Protein AF-A0A955TQJ2-F1 (afdb_monomer)

Radius of gyration: 12.14 Å; Cα contacts (8 Å, |Δi|>4): 72; chains: 1; bounding box: 24×20×34 Å

Secondary structure (DSSP, 8-state):
--EEEEE--TT-SEEEEEEETTTTEEEEEEE---TTSS----------SSHHHHHHH-

pLDDT: mean 96.3, std 1.7, range [87.44, 97.88]

Mean predicted aligned error: 2.46 Å

Sequence (58 aa):
MLKIKKLKVNGFETVVVGKDPRTNFHSIIAIHSTRLGPSLGGIRMWPYVNERSAMQDV

Foldseek 3Di:
DKDKDWDDDPQFPTWIWIADPVVRDTDIDTHNDQPVHDDDDDDDDDDDPDPVRVVVVD

Structure (mmCIF, N/CA/C/O backbone):
data_AF-A0A955TQJ2-F1
#
_entry.id   AF-A0A955TQJ2-F1
#
loop_
_atom_site.group_PDB
_atom_site.id
_atom_site.type_symbol
_atom_site.label_atom_id
_atom_site.label_alt_id
_atom_site.label_comp_id
_atom_site.label_asym_id
_atom_site.label_entity_id
_atom_site.label_seq_id
_atom_site.pdbx_PDB_ins_code
_atom_site.Cartn_x
_atom_site.Cartn_y
_atom_site.Cartn_z
_atom_site.occupancy
_atom_site.B_iso_or_equiv
_atom_site.auth_seq_id
_atom_site.auth_comp_id
_atom_site.auth_asym_id
_atom_site.auth_atom_id
_atom_site.pdbx_PDB_model_num
ATOM 1 N N . MET A 1 1 ? -7.888 -3.141 -16.071 1.00 87.44 1 MET A N 1
ATOM 2 C CA . MET A 1 1 ? -8.906 -2.742 -15.077 1.00 87.44 1 MET A CA 1
ATOM 3 C C . MET A 1 1 ? -8.259 -2.967 -13.737 1.00 87.44 1 MET A C 1
ATOM 5 O O . MET A 1 1 ? -7.699 -4.043 -13.535 1.00 87.44 1 MET A O 1
ATOM 9 N N . LEU A 1 2 ? -8.289 -1.950 -12.880 1.00 94.56 2 LEU A N 1
ATOM 10 C CA . LEU A 1 2 ? -7.635 -1.978 -11.581 1.00 94.56 2 LEU A CA 1
ATOM 11 C C . LEU A 1 2 ? -8.167 -3.139 -10.729 1.00 94.56 2 LEU A C 1
ATOM 13 O O . LEU A 1 2 ? -9.364 -3.236 -10.466 1.00 94.56 2 LEU A O 1
ATOM 17 N N . LYS A 1 3 ? -7.262 -4.020 -10.304 1.00 96.69 3 LYS A N 1
ATOM 18 C CA . LYS A 1 3 ? -7.521 -5.096 -9.349 1.00 96.69 3 LYS A CA 1
ATOM 19 C C . LYS A 1 3 ? -7.127 -4.612 -7.963 1.00 96.69 3 LYS A C 1
ATOM 21 O O . LYS A 1 3 ? -5.986 -4.209 -7.761 1.00 96.69 3 LYS A O 1
ATOM 26 N N . ILE A 1 4 ? -8.063 -4.677 -7.025 1.00 97.38 4 ILE A N 1
ATOM 27 C CA . ILE A 1 4 ? -7.871 -4.249 -5.639 1.00 97.38 4 ILE A CA 1
ATOM 28 C C . ILE A 1 4 ? -7.949 -5.487 -4.745 1.00 97.38 4 ILE A C 1
ATOM 30 O O . ILE A 1 4 ? -8.944 -6.211 -4.773 1.00 97.38 4 ILE A O 1
ATOM 34 N N . LYS A 1 5 ? -6.907 -5.734 -3.949 1.00 97.19 5 LYS A N 1
ATOM 35 C CA . LYS A 1 5 ? -6.848 -6.840 -2.986 1.00 97.19 5 LYS A CA 1
ATOM 36 C C . LYS A 1 5 ? -6.602 -6.294 -1.586 1.00 97.19 5 LYS A C 1
ATOM 38 O O . LYS A 1 5 ? -5.613 -5.607 -1.367 1.00 97.19 5 LYS A O 1
ATOM 43 N N . LYS A 1 6 ? -7.464 -6.643 -0.631 1.00 97.00 6 LYS A N 1
ATOM 44 C CA . LYS A 1 6 ? -7.220 -6.386 0.795 1.00 97.00 6 LYS A CA 1
ATOM 45 C C . LYS A 1 6 ? -6.353 -7.496 1.388 1.00 97.00 6 LYS A C 1
ATOM 47 O O . LYS A 1 6 ? -6.583 -8.674 1.109 1.00 97.00 6 LYS A O 1
ATOM 52 N N . LEU A 1 7 ? -5.376 -7.120 2.202 1.00 95.81 7 LEU A N 1
ATOM 53 C CA . LEU A 1 7 ? -4.502 -8.018 2.949 1.00 95.81 7 LEU A CA 1
ATOM 54 C C . LEU A 1 7 ? -4.712 -7.791 4.447 1.00 95.81 7 LEU A C 1
ATOM 56 O O . LEU A 1 7 ? -4.891 -6.658 4.891 1.00 95.81 7 LEU A O 1
ATOM 60 N N . LYS A 1 8 ? -4.682 -8.875 5.226 1.00 94.56 8 LYS A N 1
A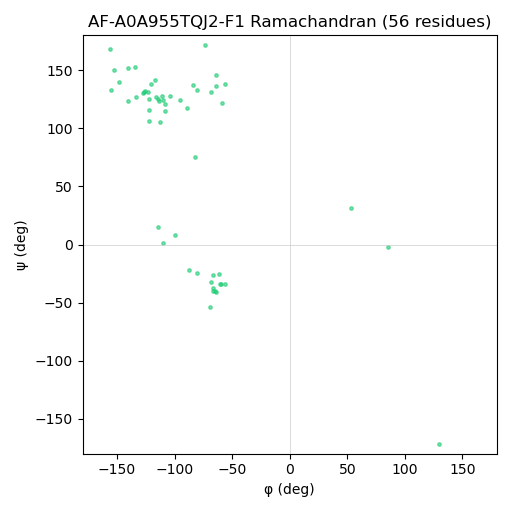TOM 61 C CA . LYS A 1 8 ? -4.582 -8.794 6.685 1.00 94.56 8 LYS A CA 1
ATOM 62 C C . LYS A 1 8 ? -3.106 -8.781 7.059 1.00 94.56 8 LYS A C 1
ATOM 64 O O . LYS A 1 8 ? -2.402 -9.746 6.773 1.00 94.56 8 LYS A O 1
ATOM 69 N N . VAL A 1 9 ? -2.667 -7.696 7.683 1.00 95.69 9 VAL A N 1
ATOM 70 C CA . VAL A 1 9 ? -1.302 -7.516 8.183 1.00 95.69 9 VAL A CA 1
ATOM 71 C C . VAL A 1 9 ? -1.406 -7.119 9.649 1.00 95.69 9 VAL A C 1
ATOM 73 O O . VAL A 1 9 ? -2.193 -6.245 10.002 1.00 95.69 9 VAL A O 1
ATOM 76 N N . ASN A 1 10 ? -0.655 -7.796 10.514 1.00 95.12 10 ASN A N 1
ATOM 77 C CA . ASN A 1 10 ? -0.690 -7.521 11.948 1.00 95.12 10 ASN A CA 1
ATOM 78 C C . ASN A 1 10 ? -0.192 -6.097 12.228 1.00 95.12 10 ASN A C 1
ATOM 80 O O . ASN A 1 10 ? 0.814 -5.678 11.663 1.00 95.12 10 ASN A O 1
ATOM 84 N N . GLY A 1 11 ? -0.886 -5.373 13.109 1.00 94.88 11 GLY A N 1
ATOM 85 C CA . GLY A 1 11 ? -0.554 -3.986 13.455 1.00 94.88 11 GLY A CA 1
ATOM 86 C C . GLY A 1 11 ? -1.138 -2.925 12.517 1.00 94.88 11 GLY A C 1
ATOM 87 O O . GLY A 1 11 ? -0.981 -1.745 12.796 1.00 94.88 11 GLY A O 1
ATOM 88 N N . PHE A 1 12 ? -1.846 -3.315 11.452 1.00 96.94 12 PHE A N 1
ATOM 89 C CA . PHE A 1 12 ? -2.511 -2.386 10.538 1.00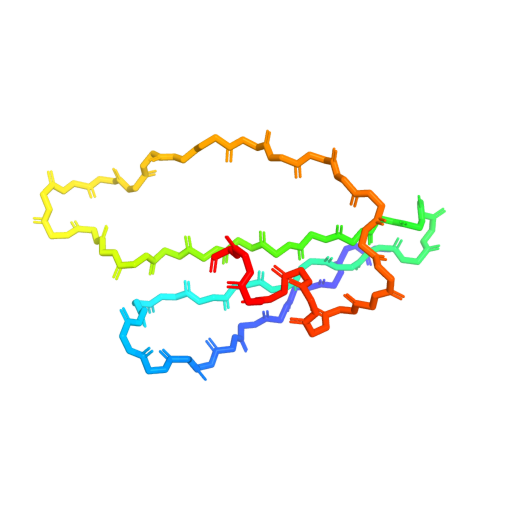 96.94 12 PHE A CA 1
ATOM 90 C C . PHE A 1 12 ? -4.015 -2.653 10.495 1.00 96.94 12 PHE A C 1
ATOM 92 O O . PHE A 1 12 ? -4.454 -3.802 10.416 1.00 96.94 12 PHE A O 1
ATOM 99 N N . GLU A 1 13 ? -4.819 -1.591 10.495 1.00 97.44 13 GLU A N 1
ATOM 100 C CA . GLU A 1 13 ? -6.270 -1.692 10.315 1.00 97.44 13 GLU A CA 1
ATOM 101 C C . GLU A 1 13 ? -6.628 -2.168 8.902 1.00 97.44 13 GLU A C 1
ATOM 103 O O . GLU A 1 13 ? -7.585 -2.924 8.712 1.00 97.44 13 GLU A O 1
ATOM 108 N N . THR A 1 14 ? -5.887 -1.729 7.881 1.00 96.75 14 THR A N 1
ATOM 109 C CA . THR A 1 14 ? -6.140 -2.122 6.490 1.00 96.75 14 THR A CA 1
ATOM 110 C C . THR A 1 14 ? -4.883 -2.000 5.643 1.00 96.75 14 THR A C 1
ATOM 112 O O . THR A 1 14 ? -4.232 -0.963 5.637 1.00 96.75 14 THR A O 1
ATOM 115 N N . VAL A 1 15 ? -4.595 -3.032 4.848 1.00 97.44 15 VAL A N 1
ATOM 116 C CA . VAL A 1 15 ? -3.607 -2.963 3.767 1.00 97.44 15 VAL A CA 1
ATOM 117 C C . VAL A 1 15 ? -4.286 -3.335 2.456 1.00 97.44 15 VAL A C 1
ATOM 119 O O . VAL A 1 15 ? -5.008 -4.333 2.376 1.00 97.44 15 VAL A O 1
ATOM 122 N N . VAL A 1 16 ? -4.081 -2.526 1.420 1.00 97.44 16 VAL A N 1
ATOM 123 C CA . VAL A 1 16 ? -4.668 -2.711 0.092 1.00 97.44 16 VAL A CA 1
ATOM 124 C C . VAL A 1 16 ? -3.571 -2.716 -0.959 1.00 97.44 16 VAL A C 1
ATOM 126 O O . VAL A 1 16 ? -2.739 -1.818 -0.995 1.00 97.44 16 VAL A O 1
ATOM 129 N N . VAL A 1 17 ? -3.606 -3.703 -1.851 1.00 97.56 17 VAL A N 1
ATOM 130 C CA . VAL A 1 17 ? -2.743 -3.779 -3.030 1.00 97.56 17 VAL A CA 1
ATOM 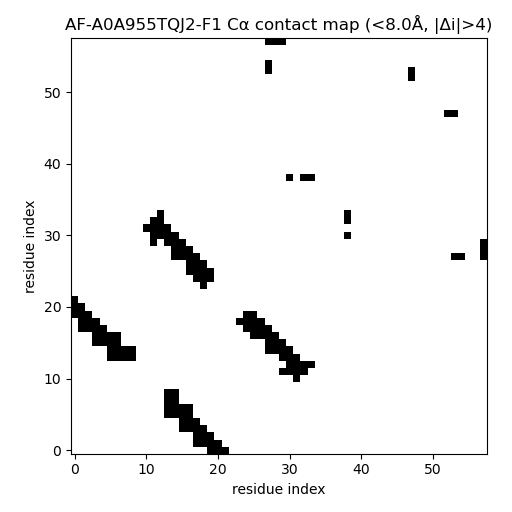131 C C . VAL A 1 17 ? -3.581 -3.509 -4.274 1.00 97.56 17 VAL A C 1
ATOM 133 O O . VAL A 1 17 ? -4.554 -4.223 -4.541 1.00 97.56 17 VAL A O 1
ATOM 136 N N . GLY A 1 18 ? -3.207 -2.476 -5.024 1.00 97.19 18 GLY A N 1
ATOM 137 C CA . GLY A 1 18 ? -3.797 -2.109 -6.307 1.00 97.19 18 GLY A CA 1
ATOM 138 C C . GLY A 1 18 ? -2.877 -2.511 -7.457 1.00 97.19 18 GLY A C 1
ATOM 139 O O . GLY A 1 18 ? -1.699 -2.166 -7.451 1.00 97.19 18 GLY A O 1
ATOM 140 N N . LYS A 1 19 ? -3.393 -3.236 -8.453 1.00 97.31 19 LYS A N 1
ATOM 141 C CA . LYS A 1 19 ? -2.643 -3.607 -9.666 1.00 97.31 19 LYS A CA 1
ATOM 142 C C . LYS A 1 19 ? -3.473 -3.366 -10.918 1.00 97.31 19 LYS A C 1
ATOM 144 O O . LYS A 1 19 ? -4.574 -3.903 -11.024 1.00 97.31 19 LYS A O 1
ATOM 149 N N . ASP A 1 20 ? -2.946 -2.629 -11.891 1.00 97.69 20 ASP A N 1
ATOM 150 C CA . ASP A 1 20 ? -3.531 -2.554 -13.235 1.00 97.69 20 ASP A CA 1
ATOM 151 C C . ASP A 1 20 ? -2.511 -2.988 -14.297 1.00 97.69 20 ASP A C 1
ATOM 153 O O . ASP A 1 20 ? -1.597 -2.231 -14.626 1.00 9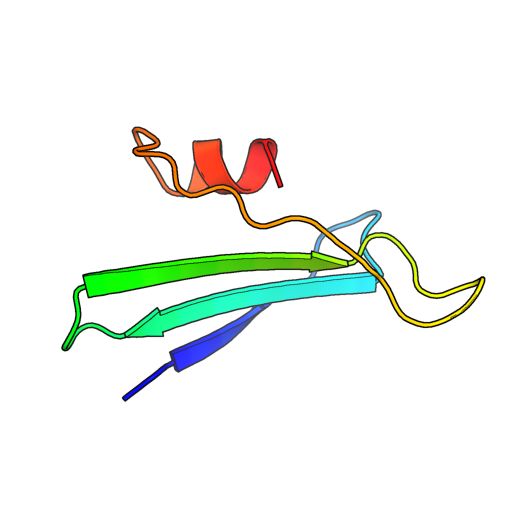7.69 20 ASP A O 1
ATOM 157 N N . PRO A 1 21 ? -2.672 -4.191 -14.880 1.00 95.06 21 PRO A N 1
ATOM 158 C CA . PRO A 1 21 ? -1.770 -4.689 -15.916 1.00 95.06 21 PRO A CA 1
ATOM 159 C C . PRO A 1 21 ? -1.731 -3.818 -17.175 1.00 95.06 21 PRO A C 1
ATOM 161 O O . PRO A 1 21 ? -0.736 -3.833 -17.888 1.00 95.06 21 PRO A O 1
ATOM 164 N N . ARG A 1 22 ? -2.799 -3.057 -17.462 1.00 97.06 22 ARG A N 1
ATOM 165 C CA . ARG A 1 22 ? -2.876 -2.222 -18.674 1.00 97.06 22 ARG A CA 1
ATOM 166 C C . ARG A 1 22 ? -1.906 -1.045 -18.646 1.00 97.06 22 ARG A C 1
ATOM 168 O O . ARG A 1 22 ? -1.443 -0.625 -19.696 1.00 97.06 22 ARG A O 1
ATOM 175 N N . THR A 1 23 ? -1.644 -0.508 -17.460 1.00 96.12 23 THR A N 1
ATOM 176 C CA . THR A 1 23 ? -0.772 0.655 -17.240 1.00 96.12 23 THR A CA 1
ATOM 177 C C . THR A 1 23 ? 0.526 0.275 -16.535 1.00 96.12 23 THR A C 1
ATOM 179 O O . THR A 1 23 ? 1.337 1.147 -16.241 1.00 96.12 23 THR A O 1
ATOM 182 N N . ASN A 1 24 ? 0.714 -1.016 -16.238 1.00 94.38 24 ASN A N 1
ATOM 183 C CA . ASN A 1 24 ? 1.760 -1.521 -15.351 1.00 94.38 24 ASN A CA 1
ATOM 184 C C . ASN A 1 24 ? 1.765 -0.825 -13.973 1.00 94.38 24 ASN A C 1
ATOM 186 O O . ASN A 1 24 ? 2.808 -0.636 -13.349 1.00 94.38 24 ASN A O 1
ATOM 190 N N . PHE A 1 25 ? 0.584 -0.416 -13.501 1.00 95.44 25 PHE A N 1
ATOM 191 C CA . PHE A 1 25 ? 0.436 0.247 -12.215 1.00 95.44 25 PHE A CA 1
ATOM 192 C C . PHE A 1 25 ? 0.436 -0.777 -11.085 1.00 95.44 25 PHE A C 1
ATOM 194 O O . PHE A 1 25 ? -0.293 -1.773 -11.131 1.00 95.44 25 PHE A O 1
ATOM 201 N N . HIS A 1 26 ? 1.211 -0.489 -10.046 1.00 96.25 26 HIS A N 1
ATOM 202 C CA . HIS A 1 26 ? 1.253 -1.264 -8.821 1.00 96.25 26 HIS A CA 1
ATOM 203 C C . HIS A 1 26 ? 1.371 -0.309 -7.633 1.00 96.25 26 HIS A C 1
ATOM 205 O O . HIS A 1 26 ? 2.290 0.505 -7.579 1.00 96.25 26 HIS A O 1
ATOM 211 N N . SER A 1 27 ? 0.436 -0.406 -6.692 1.00 97.25 27 SER A N 1
ATOM 212 C CA . SER A 1 27 ? 0.432 0.377 -5.463 1.00 97.25 27 SER A CA 1
ATOM 213 C C . SER A 1 27 ? 0.122 -0.477 -4.245 1.00 97.25 27 SER A C 1
ATOM 215 O O . SER A 1 27 ? -0.577 -1.493 -4.323 1.00 97.25 27 SER A O 1
ATOM 217 N N . ILE A 1 28 ? 0.627 -0.018 -3.105 1.00 97.88 28 ILE A N 1
ATOM 218 C CA . ILE A 1 28 ? 0.303 -0.538 -1.785 1.00 97.88 28 ILE A CA 1
ATOM 219 C C . ILE A 1 28 ? -0.143 0.656 -0.945 1.00 97.88 28 ILE A C 1
ATOM 221 O O . ILE A 1 28 ? 0.503 1.700 -0.958 1.00 97.88 28 ILE A O 1
ATOM 225 N N . ILE A 1 29 ? -1.274 0.515 -0.261 1.00 97.62 29 ILE A N 1
ATOM 226 C CA . ILE A 1 29 ? -1.803 1.508 0.673 1.00 97.62 29 ILE A CA 1
ATOM 227 C C . ILE A 1 29 ? -1.949 0.805 2.016 1.00 97.62 29 ILE A C 1
ATOM 229 O O . ILE A 1 29 ? -2.740 -0.136 2.127 1.00 97.62 29 ILE A O 1
ATOM 233 N N . ALA A 1 30 ? -1.197 1.252 3.017 1.00 97.88 30 ALA A N 1
ATOM 234 C CA . ALA A 1 30 ? -1.280 0.751 4.380 1.00 97.88 30 ALA A CA 1
ATOM 235 C C . ALA A 1 30 ? -1.878 1.824 5.297 1.00 97.88 30 ALA A C 1
ATOM 237 O O . ALA A 1 30 ? -1.440 2.971 5.318 1.00 97.88 30 ALA A O 1
ATOM 238 N N . ILE A 1 31 ? -2.907 1.445 6.048 1.00 97.69 31 ILE A N 1
ATOM 239 C CA . ILE A 1 31 ? -3.549 2.269 7.068 1.00 97.69 31 ILE A CA 1
ATOM 240 C C . ILE A 1 31 ? -3.240 1.622 8.411 1.00 97.69 31 ILE A C 1
ATOM 242 O O . ILE A 1 31 ? -3.800 0.576 8.750 1.00 97.69 31 ILE A O 1
ATOM 246 N N . HIS A 1 32 ? -2.333 2.243 9.166 1.00 96.94 32 HIS A N 1
ATOM 247 C CA . HIS A 1 32 ? -1.974 1.779 10.505 1.00 96.94 32 HIS A CA 1
ATOM 248 C C . HIS A 1 32 ? -3.128 1.996 11.488 1.00 96.94 32 HIS A C 1
ATOM 250 O O . HIS A 1 32 ? -3.576 1.044 12.120 1.00 96.94 32 HIS A O 1
ATOM 256 N N . SER A 1 33 ? -3.651 3.226 11.581 1.00 97.44 33 SER A N 1
ATOM 257 C CA . SER A 1 33 ? -4.839 3.500 12.388 1.00 97.44 33 SER A CA 1
ATOM 258 C C . SER A 1 33 ? -5.657 4.693 11.900 1.00 97.44 33 SER A C 1
ATOM 260 O O . SER A 1 33 ? -5.109 5.656 11.362 1.00 97.44 33 SER A O 1
ATOM 262 N N . THR A 1 34 ? -6.965 4.635 12.148 1.00 97.56 34 THR A N 1
ATOM 263 C CA . THR A 1 34 ? -7.938 5.721 11.954 1.00 97.56 34 THR A CA 1
ATOM 264 C C . THR A 1 34 ? -8.556 6.211 13.273 1.00 97.56 34 THR A C 1
ATOM 266 O O . THR A 1 34 ? -9.544 6.944 13.277 1.00 97.56 34 THR A O 1
ATOM 269 N N . ARG A 1 35 ? -7.967 5.859 14.430 1.00 97.88 35 ARG A N 1
ATOM 270 C CA . ARG A 1 35 ? -8.526 6.165 15.765 1.00 97.88 35 ARG A CA 1
ATOM 271 C C . ARG A 1 35 ? -8.796 7.654 16.015 1.00 97.88 35 ARG A C 1
ATOM 273 O O . ARG A 1 35 ? -9.723 7.986 16.742 1.00 97.88 35 ARG A O 1
ATOM 280 N N . LEU A 1 36 ? -7.968 8.540 15.462 1.00 97.56 36 LEU A N 1
ATOM 281 C CA . LEU A 1 36 ? -8.081 9.996 15.637 1.00 97.56 36 LEU A CA 1
ATOM 282 C C . LEU A 1 36 ? -8.761 10.694 14.445 1.00 97.56 36 LEU A C 1
ATOM 284 O O . LEU A 1 36 ? -8.779 11.920 14.390 1.00 97.56 36 LEU A O 1
ATOM 288 N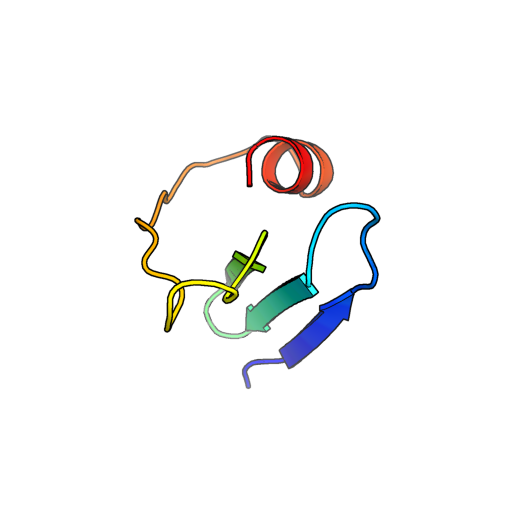 N . GLY A 1 37 ? -9.304 9.929 13.494 1.00 97.44 37 GLY A N 1
ATOM 289 C CA . GLY A 1 37 ? -9.914 10.437 12.268 1.00 97.44 37 GLY A CA 1
ATOM 290 C C . GLY A 1 37 ? -9.389 9.740 11.007 1.00 97.44 37 GLY A C 1
ATOM 291 O O . GLY A 1 37 ? -8.663 8.746 11.095 1.00 97.44 37 GLY A O 1
ATOM 292 N N . PRO A 1 38 ? -9.757 10.244 9.815 1.00 97.88 38 PRO A N 1
ATOM 293 C CA . PRO A 1 38 ? -9.294 9.689 8.549 1.00 97.88 38 PRO A CA 1
ATOM 294 C C . PRO A 1 38 ? -7.766 9.657 8.462 1.00 97.88 38 PRO A C 1
ATOM 296 O O . PRO A 1 38 ? -7.092 10.617 8.835 1.00 97.88 38 PRO A O 1
ATOM 299 N N . SER A 1 39 ? -7.221 8.560 7.937 1.00 97.12 39 SER A N 1
ATOM 300 C CA . SER A 1 39 ? -5.783 8.461 7.701 1.00 97.12 39 SER A CA 1
ATOM 301 C C . SER A 1 39 ? -5.369 9.413 6.579 1.00 97.12 39 SER A C 1
ATOM 303 O O . SER A 1 39 ? -5.976 9.430 5.507 1.00 97.12 39 SER A O 1
ATOM 305 N N . LEU A 1 40 ? -4.320 10.190 6.836 1.00 97.19 40 LEU A N 1
ATOM 306 C CA . LEU A 1 40 ? -3.636 11.011 5.849 1.00 97.19 40 LEU A CA 1
ATOM 307 C C . LEU A 1 40 ? -2.214 10.477 5.711 1.00 97.19 40 LEU A C 1
ATOM 309 O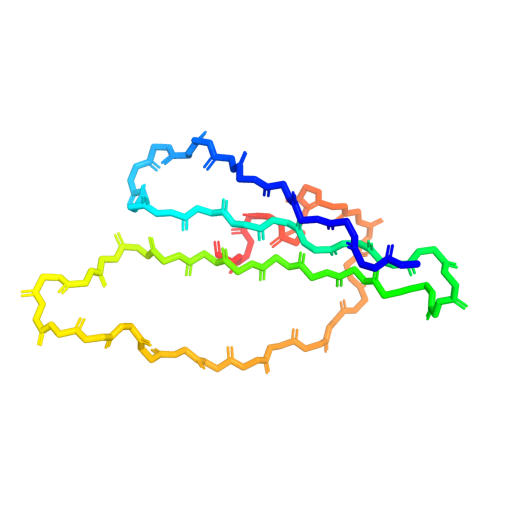 O . LEU A 1 40 ? -1.499 10.335 6.702 1.00 97.19 40 LEU A O 1
ATOM 313 N N . GLY A 1 41 ? -1.813 10.182 4.479 1.00 95.00 41 GLY A N 1
ATOM 314 C CA . GLY A 1 41 ? -0.491 9.664 4.158 1.00 95.00 41 GLY A CA 1
ATOM 315 C C . GLY A 1 4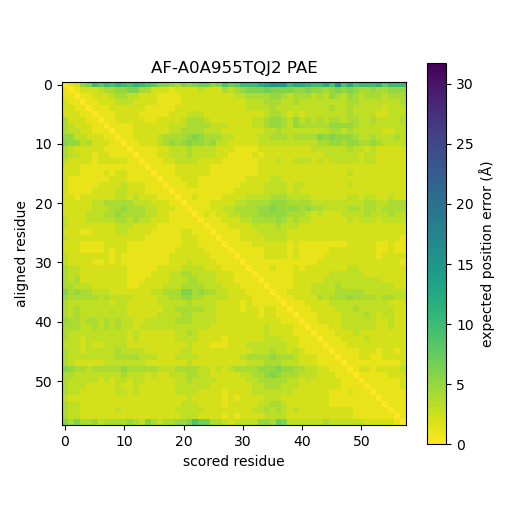1 ? 0.041 10.288 2.876 1.00 95.00 41 GLY A C 1
ATOM 316 O O . GLY A 1 41 ? -0.725 10.705 2.006 1.00 95.00 41 GLY A O 1
ATOM 317 N N . GLY A 1 42 ? 1.366 10.368 2.776 1.00 96.88 42 GLY A N 1
ATOM 318 C CA . GLY A 1 42 ? 2.034 10.763 1.542 1.00 96.88 42 GLY A CA 1
ATOM 319 C C . GLY A 1 42 ? 1.997 9.654 0.492 1.00 96.88 42 GLY A C 1
ATOM 320 O O . GLY A 1 42 ? 1.627 8.513 0.764 1.00 96.88 42 GLY A O 1
ATOM 321 N N . ILE A 1 43 ? 2.434 9.993 -0.717 1.00 96.81 43 ILE A N 1
ATOM 322 C CA . ILE A 1 43 ? 2.641 9.026 -1.794 1.00 96.81 43 ILE A CA 1
ATOM 323 C C 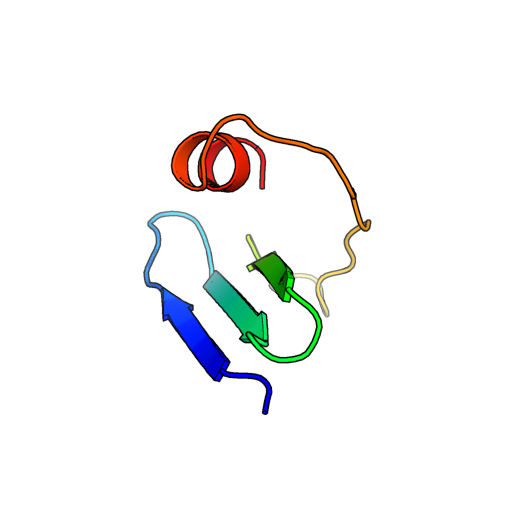. ILE A 1 43 ? 4.132 8.984 -2.096 1.00 96.81 43 ILE A C 1
ATOM 325 O O . ILE A 1 43 ? 4.744 10.010 -2.396 1.00 96.81 43 ILE A O 1
ATOM 329 N N . ARG A 1 44 ? 4.707 7.785 -2.042 1.00 97.25 44 ARG 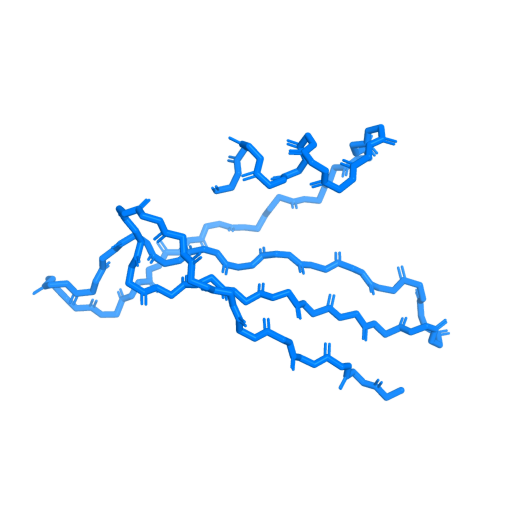A N 1
ATOM 330 C CA . ARG A 1 44 ? 6.071 7.515 -2.490 1.00 97.25 44 ARG A CA 1
ATOM 331 C C . ARG A 1 44 ? 6.011 6.665 -3.753 1.00 97.25 44 ARG A C 1
ATOM 333 O O . ARG A 1 44 ? 5.417 5.592 -3.753 1.00 97.25 44 ARG A O 1
ATOM 340 N N . MET A 1 45 ? 6.646 7.143 -4.818 1.00 96.88 45 MET A N 1
ATOM 341 C CA . MET A 1 45 ? 6.888 6.367 -6.032 1.00 96.88 45 MET A CA 1
ATOM 342 C C . MET A 1 45 ? 8.377 6.039 -6.085 1.00 96.88 45 MET A C 1
ATOM 344 O O . MET A 1 45 ? 9.208 6.941 -6.155 1.00 96.88 45 MET A O 1
ATOM 348 N N . TRP A 1 46 ? 8.712 4.754 -5.990 1.00 96.94 46 TRP A N 1
ATOM 349 C CA . TRP A 1 46 ? 10.098 4.303 -5.908 1.00 96.94 46 TRP A CA 1
ATOM 350 C C . TRP A 1 46 ? 10.277 2.928 -6.571 1.00 96.94 46 TRP A C 1
ATOM 352 O O . TRP A 1 46 ? 9.403 2.068 -6.417 1.00 96.94 46 TRP A O 1
ATOM 362 N N . PRO A 1 47 ? 11.380 2.686 -7.308 1.00 96.50 47 PRO A N 1
ATOM 363 C CA . PRO A 1 47 ? 11.628 1.415 -7.985 1.00 96.50 47 PRO A CA 1
ATOM 364 C C . PRO A 1 47 ? 12.217 0.373 -7.019 1.00 96.50 47 PRO A C 1
ATOM 366 O O . PRO A 1 47 ? 13.411 0.076 -7.048 1.00 96.50 47 PRO A O 1
ATOM 369 N N . TYR A 1 48 ? 11.389 -0.195 -6.139 1.00 97.19 48 TYR A N 1
ATOM 370 C CA . TYR A 1 48 ? 11.822 -1.309 -5.287 1.00 97.19 48 TYR A CA 1
ATOM 371 C C . TYR A 1 48 ? 12.176 -2.545 -6.123 1.00 97.19 48 TYR A C 1
ATOM 373 O O . TYR A 1 48 ? 11.516 -2.854 -7.112 1.00 97.19 48 TYR A O 1
ATOM 381 N N . VAL A 1 49 ? 13.176 -3.303 -5.662 1.00 96.56 49 VAL A N 1
ATOM 382 C CA . VAL A 1 49 ? 13.641 -4.542 -6.313 1.00 96.56 49 VAL A CA 1
ATOM 383 C C . VAL A 1 49 ? 12.526 -5.588 -6.419 1.00 96.56 49 VAL A C 1
ATOM 385 O O . VAL A 1 49 ? 12.481 -6.365 -7.369 1.00 96.56 49 VAL A O 1
ATOM 388 N N . ASN A 1 50 ? 11.629 -5.638 -5.432 1.00 94.25 50 ASN A N 1
ATOM 389 C CA . ASN A 1 50 ? 10.503 -6.565 -5.406 1.00 94.25 50 ASN A CA 1
ATOM 390 C C . ASN A 1 50 ? 9.355 -6.041 -4.520 1.00 94.25 50 ASN A C 1
ATOM 392 O O . ASN A 1 50 ? 9.519 -5.102 -3.740 1.00 94.25 50 ASN A O 1
ATOM 396 N N . GLU A 1 51 ? 8.190 -6.691 -4.621 1.00 93.19 51 GLU A N 1
ATOM 397 C CA . GLU A 1 51 ? 6.977 -6.339 -3.865 1.00 93.19 51 GLU A CA 1
ATOM 398 C C . GLU A 1 51 ? 7.167 -6.438 -2.346 1.00 93.19 51 GLU A C 1
ATOM 400 O O . GLU A 1 51 ? 6.611 -5.632 -1.606 1.00 93.19 51 GLU A O 1
ATOM 405 N N . ARG A 1 52 ? 7.979 -7.388 -1.865 1.00 94.50 52 ARG A N 1
ATOM 406 C CA . ARG A 1 52 ? 8.230 -7.562 -0.429 1.00 94.50 52 ARG A CA 1
ATOM 407 C C . ARG A 1 52 ? 8.995 -6.374 0.153 1.00 94.50 52 ARG A C 1
ATOM 409 O O . ARG A 1 52 ? 8.663 -5.946 1.251 1.00 94.50 52 ARG A O 1
ATOM 416 N N . SER A 1 53 ? 9.973 -5.836 -0.574 1.00 96.88 53 SER A N 1
ATOM 417 C CA . SER A 1 53 ? 10.704 -4.633 -0.165 1.00 96.88 53 SER A CA 1
ATOM 418 C C . SER A 1 53 ? 9.786 -3.412 -0.093 1.00 96.88 53 SER A C 1
ATOM 420 O O . SER A 1 53 ? 9.869 -2.662 0.870 1.00 96.88 53 SER A O 1
ATOM 422 N N . ALA A 1 54 ? 8.868 -3.250 -1.054 1.00 96.62 54 ALA A N 1
ATOM 423 C CA . ALA A 1 54 ? 7.861 -2.188 -0.998 1.00 96.62 54 ALA A CA 1
ATOM 424 C C . ALA A 1 54 ? 6.885 -2.376 0.181 1.00 96.62 54 ALA A C 1
ATOM 426 O O . ALA A 1 54 ? 6.550 -1.414 0.859 1.00 96.62 54 ALA A O 1
ATOM 427 N N . MET A 1 55 ? 6.469 -3.618 0.459 1.00 94.50 55 MET A N 1
ATOM 428 C CA . MET A 1 55 ? 5.573 -3.963 1.573 1.00 94.50 55 MET A CA 1
ATOM 429 C C . MET A 1 55 ? 6.208 -3.745 2.955 1.00 94.50 55 MET A C 1
ATOM 431 O O . MET A 1 55 ? 5.494 -3.565 3.929 1.00 94.50 55 MET A O 1
ATOM 435 N N . GLN A 1 56 ? 7.536 -3.814 3.061 1.00 94.75 56 GLN A N 1
ATOM 436 C CA . GLN A 1 56 ? 8.247 -3.553 4.316 1.00 94.75 56 GLN A CA 1
ATOM 437 C C . GLN A 1 56 ? 8.429 -2.058 4.602 1.00 94.75 56 GLN A C 1
ATOM 439 O O . GLN A 1 56 ? 8.614 -1.702 5.761 1.00 94.75 56 GLN A O 1
ATOM 444 N N . ASP A 1 57 ? 8.422 -1.211 3.570 1.00 95.88 57 ASP A N 1
ATOM 445 C CA . ASP A 1 57 ? 8.604 0.242 3.708 1.00 95.88 57 ASP A CA 1
ATOM 446 C C . ASP A 1 57 ? 7.288 1.000 3.959 1.00 95.88 57 ASP A C 1
ATOM 448 O O . ASP A 1 57 ? 7.317 2.126 4.451 1.00 95.88 57 ASP A O 1
ATOM 452 N N . VAL A 1 58 ? 6.146 0.404 3.598 1.00 93.19 58 VAL A N 1
ATOM 453 C CA . VAL A 1 58 ? 4.805 1.017 3.660 1.00 93.19 58 VAL A CA 1
ATOM 454 C C . VAL A 1 58 ? 4.051 0.706 4.949 1.00 93.19 58 VAL A C 1
ATOM 456 O O . VAL A 1 58 ? 4.178 -0.425 5.467 1.00 93.19 58 VAL A O 1
#

Nearest PDB structures (foldseek):
  3oyi-assembly1_B  TM=4.606E-01  e=1.172E+00  Human spumaretrovirus
  4c0f-assembly2_D  TM=2.655E-01  e=4.706E+00  Homo sapiens
  8c01-assembly1_o  TM=2.496E-01  e=5.013E+00  Saccharomyces cerevisiae
  5fu7-assembly2_F  TM=2.415E-01  e=8.852E+00  Homo sapiens

Solvent-accessible surface area (backbone atoms only — not comparable to full-atom values): 3854 Å² total; per-residue (Å²): 109,78,42,78,44,81,49,94,50,92,86,38,77,42,33,38,40,40,38,20,80,84,78,71,43,74,48,76,50,65,40,56,64,53,90,93,44,84,77,82,79,88,87,86,88,75,92,58,95,44,71,68,61,48,59,70,76,91